Protein AF-A0A269PJ84-F1 (afdb_monomer_lite)

Sequence (108 aa):
MNNDDVKMVEAKMELERISELQKYKEEFDKLGSNDWGLKDFLSIIAPFGLLLLANSFFTIESELFQIMWVIIVASSFVQGMVTAESKKTNRRIDLLLKIIKQDQSKNT

Radius of gyration: 25.21 Å; chains: 1; bounding box: 58×29×80 Å

Structure (mmCIF, N/CA/C/O backbone):
data_AF-A0A269PJ84-F1
#
_entry.id   AF-A0A269PJ84-F1
#
loop_
_atom_site.group_PDB
_atom_site.id
_atom_site.type_symbol
_atom_site.label_atom_id
_atom_site.label_alt_id
_atom_site.label_comp_id
_atom_site.label_asym_id
_atom_site.label_entity_id
_atom_site.label_seq_id
_atom_site.pdbx_PDB_ins_code
_atom_site.Cartn_x
_atom_site.Cartn_y
_atom_site.Cartn_z
_atom_site.occupancy
_atom_site.B_iso_or_equiv
_atom_site.auth_seq_id
_atom_site.auth_comp_id
_atom_site.auth_asym_id
_atom_site.auth_atom_id
_atom_site.pdbx_PDB_model_num
ATOM 1 N N . MET A 1 1 ? 12.098 -11.946 -53.860 1.00 56.72 1 MET A N 1
ATOM 2 C CA . MET A 1 1 ? 11.864 -11.949 -52.403 1.00 56.72 1 MET A CA 1
ATOM 3 C C . MET A 1 1 ? 10.365 -12.038 -52.214 1.00 56.72 1 MET A C 1
ATOM 5 O O . MET A 1 1 ? 9.669 -11.251 -52.849 1.00 56.72 1 MET A O 1
ATOM 9 N N . ASN A 1 2 ? 9.873 -13.068 -51.527 1.00 65.50 2 ASN A N 1
ATOM 10 C CA . ASN A 1 2 ? 8.443 -13.355 -51.482 1.00 65.50 2 ASN A CA 1
ATOM 11 C C . ASN A 1 2 ? 7.754 -12.364 -50.531 1.00 65.50 2 ASN A C 1
ATOM 13 O O . ASN A 1 2 ? 8.357 -11.921 -49.554 1.00 65.50 2 ASN A O 1
ATOM 17 N N . ASN A 1 3 ? 6.506 -11.989 -50.814 1.00 71.12 3 ASN A N 1
ATOM 18 C CA . ASN A 1 3 ? 5.781 -10.983 -50.021 1.00 71.12 3 ASN A CA 1
ATOM 19 C C . ASN A 1 3 ? 5.603 -11.423 -48.547 1.00 71.12 3 ASN A C 1
ATOM 21 O O . ASN A 1 3 ? 5.528 -10.599 -47.638 1.00 71.12 3 ASN A O 1
ATOM 25 N N . ASP A 1 4 ? 5.606 -12.736 -48.313 1.00 70.50 4 ASP A N 1
ATOM 26 C CA . ASP A 1 4 ? 5.522 -13.346 -46.985 1.00 70.50 4 ASP A CA 1
ATOM 27 C C . ASP A 1 4 ? 6.838 -13.249 -46.194 1.00 70.50 4 ASP A C 1
ATOM 29 O O . ASP A 1 4 ? 6.806 -13.077 -44.975 1.00 70.50 4 ASP A O 1
ATOM 33 N N . ASP A 1 5 ? 7.993 -13.255 -46.872 1.00 71.75 5 ASP A N 1
ATOM 34 C CA . ASP A 1 5 ? 9.304 -13.086 -46.228 1.00 71.75 5 ASP A CA 1
ATOM 35 C C . ASP A 1 5 ? 9.452 -11.665 -45.664 1.00 71.75 5 ASP A C 1
ATOM 37 O O . ASP A 1 5 ? 9.990 -11.469 -44.575 1.00 71.75 5 ASP A O 1
ATOM 41 N N . VAL A 1 6 ? 8.928 -10.665 -46.385 1.00 73.25 6 VAL A N 1
ATOM 42 C CA . VAL A 1 6 ? 8.948 -9.254 -45.968 1.00 73.25 6 VAL A CA 1
ATOM 43 C C . VAL A 1 6 ? 8.072 -9.042 -44.732 1.00 73.25 6 VAL A C 1
ATOM 45 O O . VAL A 1 6 ? 8.535 -8.462 -43.752 1.00 73.25 6 VAL A O 1
ATOM 48 N N . LYS A 1 7 ? 6.852 -9.596 -44.724 1.00 75.00 7 LYS A N 1
ATOM 49 C CA . LYS A 1 7 ? 5.944 -9.534 -43.564 1.00 75.00 7 LYS A CA 1
ATOM 50 C C . LYS A 1 7 ? 6.513 -10.235 -42.333 1.00 75.00 7 LYS A C 1
ATOM 52 O O . LYS A 1 7 ? 6.327 -9.767 -41.214 1.00 75.00 7 LYS A O 1
ATOM 57 N N . MET A 1 8 ? 7.220 -11.349 -42.522 1.00 79.25 8 MET A N 1
ATOM 58 C CA . MET A 1 8 ? 7.849 -12.080 -41.422 1.00 79.25 8 MET A CA 1
ATOM 59 C C . MET A 1 8 ? 9.035 -11.313 -40.818 1.00 79.25 8 MET A C 1
ATOM 61 O O . MET A 1 8 ? 9.241 -11.361 -39.606 1.00 79.25 8 MET A O 1
ATOM 65 N N . VAL A 1 9 ? 9.808 -10.593 -41.636 1.00 78.56 9 VAL A N 1
ATOM 66 C CA . VAL A 1 9 ? 10.892 -9.717 -41.162 1.00 78.56 9 VAL A CA 1
ATOM 67 C C . VAL A 1 9 ? 10.335 -8.495 -40.426 1.00 78.56 9 VAL A C 1
ATOM 69 O O . VAL A 1 9 ? 10.835 -8.151 -39.357 1.00 78.56 9 VAL A O 1
ATOM 72 N N . GLU A 1 10 ? 9.269 -7.885 -40.941 1.00 77.75 10 GLU A N 1
ATOM 73 C CA . GLU A 1 10 ? 8.597 -6.746 -40.305 1.00 77.75 10 GLU A CA 1
ATOM 74 C C . GLU A 1 10 ? 7.992 -7.133 -38.947 1.00 77.75 10 GLU A C 1
ATOM 76 O O . GLU A 1 10 ? 8.270 -6.485 -37.939 1.00 77.75 10 GLU A O 1
ATOM 81 N N . ALA A 1 11 ? 7.301 -8.275 -38.874 1.00 78.50 11 ALA A N 1
ATOM 82 C CA . ALA A 1 11 ? 6.768 -8.807 -37.620 1.00 78.50 11 ALA A CA 1
ATOM 83 C C . ALA A 1 11 ? 7.866 -9.128 -36.587 1.00 78.50 11 ALA A C 1
ATOM 85 O O . ALA A 1 11 ? 7.663 -8.937 -35.387 1.00 78.50 11 ALA A O 1
ATOM 86 N N . LYS A 1 12 ? 9.043 -9.598 -37.027 1.00 80.19 12 LYS A N 1
ATOM 87 C CA . LYS A 1 12 ? 10.194 -9.821 -36.136 1.00 80.19 12 LYS A CA 1
ATOM 88 C C . LYS A 1 12 ? 10.752 -8.512 -35.579 1.00 80.19 12 LYS A C 1
ATOM 90 O O . LYS A 1 12 ? 11.015 -8.452 -34.382 1.00 80.19 12 LYS A O 1
ATOM 95 N N . MET A 1 13 ? 10.881 -7.475 -36.409 1.00 81.56 13 MET A N 1
ATOM 96 C CA . MET A 1 13 ? 11.314 -6.149 -35.949 1.00 81.56 13 MET A CA 1
ATOM 97 C C . MET A 1 13 ? 10.307 -5.519 -34.981 1.00 81.56 13 MET A C 1
ATOM 99 O O . MET A 1 13 ? 10.704 -4.909 -33.989 1.00 81.56 13 MET A O 1
ATOM 103 N N . GLU A 1 14 ? 9.004 -5.677 -35.224 1.00 80.38 14 GLU A N 1
ATOM 104 C CA . GLU A 1 14 ? 7.974 -5.195 -34.298 1.00 80.38 14 GLU A CA 1
ATOM 105 C C . GLU A 1 14 ? 8.007 -5.939 -32.959 1.00 80.38 14 GLU A C 1
ATOM 107 O O . GLU A 1 14 ? 7.934 -5.304 -31.907 1.00 80.38 14 GLU A O 1
ATOM 112 N N . LEU A 1 15 ? 8.183 -7.264 -32.976 1.00 81.38 15 LEU A N 1
ATOM 113 C CA . LEU A 1 15 ? 8.353 -8.066 -31.762 1.00 81.38 15 LEU A CA 1
ATOM 114 C C . LEU A 1 15 ? 9.587 -7.648 -30.962 1.00 81.38 15 LEU A C 1
ATOM 116 O O . LEU A 1 15 ? 9.510 -7.516 -29.740 1.00 81.38 15 LEU A O 1
ATOM 120 N N . GLU A 1 16 ? 10.706 -7.406 -31.638 1.00 83.25 16 GLU A N 1
ATOM 121 C CA . GLU A 1 16 ? 11.939 -6.946 -31.004 1.00 83.25 16 GLU A CA 1
ATOM 122 C C . GLU A 1 16 ? 11.736 -5.570 -30.355 1.00 83.25 16 GLU A C 1
ATOM 124 O O . GLU A 1 16 ? 12.021 -5.397 -29.167 1.00 83.25 16 GLU A O 1
ATOM 129 N N . ARG A 1 17 ? 11.088 -4.636 -31.060 1.00 80.19 17 ARG A N 1
ATOM 130 C CA . ARG A 1 17 ? 10.729 -3.314 -30.526 1.00 80.19 17 ARG A CA 1
ATOM 131 C C . ARG A 1 17 ? 9.793 -3.397 -29.317 1.00 80.19 17 ARG A C 1
ATOM 133 O O . ARG A 1 17 ? 9.962 -2.654 -28.350 1.00 80.19 17 ARG A O 1
ATOM 140 N N . ILE A 1 18 ? 8.808 -4.295 -29.349 1.00 83.00 18 ILE A N 1
ATOM 141 C CA . ILE A 1 18 ? 7.910 -4.543 -28.212 1.00 83.00 18 ILE A CA 1
ATOM 142 C C . ILE A 1 18 ? 8.699 -5.110 -27.027 1.00 83.00 18 ILE A C 1
ATOM 144 O O . ILE A 1 18 ? 8.471 -4.684 -25.895 1.00 83.00 18 ILE A O 1
ATOM 148 N N . SER A 1 19 ? 9.645 -6.019 -27.270 1.00 81.38 19 SER A N 1
ATOM 149 C CA . SER A 1 19 ? 10.470 -6.616 -26.214 1.00 81.38 19 SER A CA 1
ATOM 150 C C . SER A 1 19 ? 11.376 -5.587 -25.526 1.00 81.38 19 SER A C 1
ATOM 152 O O . SER A 1 19 ? 11.482 -5.572 -24.298 1.00 81.38 19 SER A O 1
ATOM 154 N N . GLU A 1 20 ? 11.956 -4.651 -26.282 1.00 81.12 20 GLU A N 1
ATOM 155 C CA . GLU A 1 20 ? 12.739 -3.551 -25.717 1.00 81.12 20 GLU A CA 1
ATOM 156 C C . GLU A 1 20 ? 11.864 -2.613 -24.883 1.00 81.12 20 GLU A C 1
ATOM 158 O O . GLU A 1 20 ? 12.216 -2.268 -23.753 1.00 81.12 20 GLU A O 1
ATOM 163 N N . LEU A 1 21 ? 10.683 -2.246 -25.390 1.00 79.25 21 LEU A N 1
ATOM 164 C CA . LEU A 1 21 ? 9.716 -1.431 -24.651 1.00 79.25 21 LEU A CA 1
ATOM 165 C C . LEU A 1 21 ? 9.256 -2.116 -23.357 1.00 79.25 21 LEU A C 1
ATOM 167 O O . LEU A 1 21 ? 9.112 -1.449 -22.329 1.00 79.25 21 LEU A O 1
ATOM 171 N N . GLN A 1 22 ? 9.071 -3.438 -23.373 1.00 76.56 22 GLN A N 1
ATOM 172 C CA . GLN A 1 22 ? 8.777 -4.220 -22.171 1.00 76.56 22 GLN A CA 1
ATOM 173 C C . GLN A 1 22 ? 9.934 -4.174 -21.173 1.00 76.56 22 GLN A C 1
ATOM 175 O O . GLN A 1 22 ? 9.696 -3.914 -19.996 1.00 76.56 22 GLN A O 1
ATOM 180 N N . LYS A 1 23 ? 11.180 -4.324 -21.631 1.00 84.19 23 LYS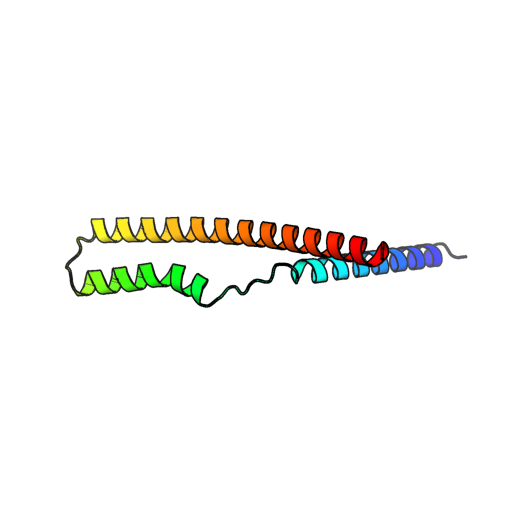 A N 1
ATOM 181 C CA . LYS A 1 23 ? 12.367 -4.216 -20.775 1.00 84.19 23 LYS A CA 1
ATOM 182 C C . LYS A 1 23 ? 12.481 -2.835 -20.123 1.00 84.19 23 LYS A C 1
ATOM 184 O O . LYS A 1 23 ? 12.730 -2.745 -18.922 1.00 84.19 23 LYS A O 1
ATOM 189 N N . TYR A 1 24 ? 12.241 -1.757 -20.872 1.00 76.62 24 TYR A N 1
ATOM 190 C CA . TYR A 1 24 ? 12.209 -0.403 -20.309 1.00 76.62 24 TYR A CA 1
ATOM 191 C C . TYR A 1 24 ? 11.074 -0.222 -19.302 1.00 76.62 24 TYR A C 1
ATOM 193 O O . TYR A 1 24 ? 11.265 0.414 -18.265 1.00 76.62 24 TYR A O 1
ATOM 201 N N . LYS A 1 25 ? 9.899 -0.801 -19.571 1.00 77.81 25 LYS A N 1
ATOM 202 C CA . LYS A 1 25 ? 8.777 -0.795 -18.631 1.00 77.81 25 LYS A CA 1
ATOM 203 C C . LYS A 1 25 ? 9.114 -1.555 -17.349 1.00 77.81 25 LYS A C 1
ATOM 205 O O . LYS A 1 25 ? 8.798 -1.047 -16.280 1.00 77.81 25 LYS A O 1
ATOM 210 N N . GLU A 1 26 ? 9.768 -2.710 -17.438 1.00 79.00 26 GLU A N 1
ATOM 211 C CA . GLU A 1 26 ? 10.213 -3.491 -16.279 1.00 79.00 26 GLU A CA 1
ATOM 212 C C . GLU A 1 26 ? 11.280 -2.764 -15.460 1.00 79.00 26 GLU A C 1
ATOM 214 O O . GLU A 1 26 ? 11.190 -2.721 -14.233 1.00 79.00 26 GLU A O 1
ATOM 219 N N . GLU A 1 27 ? 12.273 -2.151 -16.111 1.00 75.56 27 GLU A N 1
ATOM 220 C CA . GLU A 1 27 ? 13.243 -1.295 -15.423 1.00 75.56 27 GLU A CA 1
ATOM 221 C C . GLU A 1 27 ? 12.549 -0.126 -14.736 1.00 75.56 27 GLU A C 1
ATOM 223 O O . GLU A 1 27 ? 12.826 0.159 -13.574 1.00 75.56 27 GLU A O 1
ATOM 228 N N . PHE A 1 28 ? 11.602 0.515 -15.423 1.00 72.00 28 PHE A N 1
ATOM 229 C CA . PHE A 1 28 ? 10.795 1.562 -14.829 1.00 72.00 28 PHE A CA 1
ATOM 230 C C . PHE A 1 28 ? 9.992 0.997 -13.646 1.00 72.00 28 PHE A C 1
ATOM 232 O O . PHE A 1 28 ? 9.928 1.659 -12.622 1.00 72.00 28 PHE A O 1
ATOM 239 N N . ASP A 1 29 ? 9.395 -0.199 -13.751 1.00 67.56 29 ASP A N 1
ATOM 240 C CA . ASP A 1 29 ? 8.544 -0.819 -12.714 1.00 67.56 29 ASP A CA 1
ATOM 241 C C . ASP A 1 29 ? 9.343 -1.149 -11.447 1.00 67.56 29 ASP A C 1
ATOM 243 O O . ASP A 1 29 ? 8.794 -1.097 -10.344 1.00 67.56 29 ASP A O 1
ATOM 247 N N . LYS A 1 30 ? 10.648 -1.403 -11.591 1.00 71.81 30 LYS A N 1
ATOM 248 C CA . LYS A 1 30 ? 11.588 -1.552 -10.474 1.00 71.81 30 LYS A CA 1
ATOM 249 C C . LYS A 1 30 ? 11.935 -0.220 -9.800 1.00 71.81 30 LYS A C 1
ATOM 251 O O . LYS A 1 30 ? 12.185 -0.211 -8.594 1.00 71.81 30 LYS A O 1
ATOM 256 N N . LEU A 1 31 ? 11.923 0.898 -10.529 1.00 65.25 31 LEU A N 1
ATOM 257 C CA . LEU A 1 31 ? 12.153 2.230 -9.956 1.00 65.25 31 LEU A CA 1
ATOM 258 C C . LEU A 1 31 ? 10.964 2.641 -9.078 1.00 65.25 31 LEU A C 1
ATOM 260 O O . LEU A 1 31 ? 9.799 2.474 -9.441 1.00 65.25 31 LEU A O 1
ATOM 264 N N . GLY A 1 32 ? 11.245 3.165 -7.888 1.00 57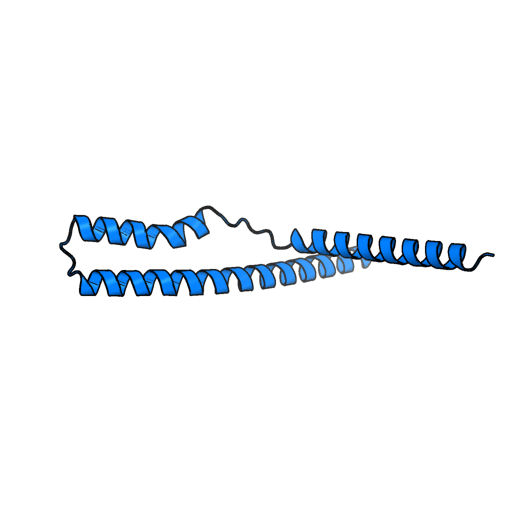.12 32 GLY A N 1
ATOM 265 C CA . GLY A 1 32 ? 10.202 3.454 -6.899 1.00 57.12 32 GLY A CA 1
ATOM 266 C C . GLY A 1 32 ? 9.481 2.215 -6.347 1.00 57.12 32 GLY A C 1
ATOM 267 O O . GLY A 1 32 ? 8.386 2.351 -5.792 1.00 57.12 32 GLY A O 1
ATOM 268 N N . SER A 1 33 ? 10.071 1.016 -6.458 1.00 57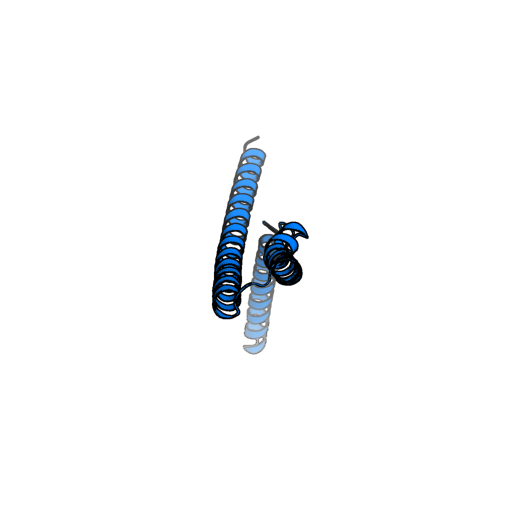.44 33 SER A N 1
ATOM 269 C CA . SER A 1 33 ? 9.687 -0.145 -5.642 1.00 57.44 33 SER A CA 1
ATOM 270 C C . SER A 1 33 ? 10.115 0.077 -4.187 1.00 57.44 33 SER A C 1
ATOM 272 O O . SER A 1 33 ? 10.991 -0.583 -3.648 1.00 57.44 33 SER A O 1
ATOM 274 N N . ASN A 1 34 ? 9.502 1.068 -3.543 1.00 57.75 34 ASN A N 1
ATOM 275 C CA . ASN A 1 34 ? 9.520 1.133 -2.096 1.00 57.75 34 ASN A CA 1
ATOM 276 C C . ASN A 1 34 ? 8.517 0.089 -1.605 1.00 57.75 34 ASN A C 1
ATOM 278 O O . ASN A 1 34 ? 7.367 0.081 -2.066 1.00 57.75 34 ASN A O 1
ATOM 282 N N . ASP A 1 35 ? 9.007 -0.814 -0.760 1.00 59.84 35 ASP A N 1
ATOM 283 C CA . ASP A 1 35 ? 8.262 -1.881 -0.108 1.00 59.84 35 ASP A CA 1
ATOM 284 C C . ASP A 1 35 ? 6.868 -1.402 0.279 1.00 59.84 35 ASP A C 1
ATOM 286 O O . ASP A 1 35 ? 6.719 -0.423 1.015 1.00 59.84 35 ASP A O 1
ATOM 290 N N . TRP A 1 36 ? 5.844 -2.117 -0.185 1.00 60.97 36 TRP A N 1
ATOM 291 C CA . TRP A 1 36 ? 4.555 -2.092 0.489 1.00 60.97 36 TRP A CA 1
ATOM 292 C C . TRP A 1 36 ? 4.788 -2.767 1.840 1.00 60.97 36 TRP A C 1
ATOM 294 O O . TRP A 1 36 ? 4.735 -3.988 1.978 1.00 60.97 36 TRP A O 1
ATOM 304 N N . GLY A 1 37 ? 5.272 -1.963 2.781 1.00 68.69 37 GLY A N 1
ATOM 305 C CA . GLY A 1 37 ? 5.930 -2.451 3.974 1.00 68.69 37 GLY A CA 1
ATOM 306 C C . GLY A 1 37 ? 4.928 -2.814 5.054 1.00 68.69 37 GLY A C 1
ATOM 307 O O . GLY A 1 37 ? 3.776 -2.377 5.052 1.00 68.69 37 GLY A O 1
ATOM 308 N N . LEU A 1 38 ? 5.420 -3.527 6.066 1.00 76.50 38 LEU A N 1
ATOM 309 C CA . LEU A 1 38 ? 4.692 -3.803 7.306 1.00 76.50 38 LEU A CA 1
ATOM 310 C C . LEU A 1 38 ? 4.031 -2.536 7.885 1.00 76.50 38 LEU A C 1
ATOM 312 O O . LEU A 1 38 ? 2.944 -2.605 8.444 1.00 76.50 38 LEU A O 1
ATOM 316 N N . LYS A 1 39 ? 4.666 -1.369 7.716 1.00 79.44 39 LYS A N 1
ATOM 317 C CA . LYS A 1 39 ? 4.155 -0.073 8.174 1.00 79.44 39 LYS A CA 1
ATOM 318 C C . LYS A 1 39 ? 2.845 0.338 7.489 1.00 79.44 39 LYS A C 1
ATOM 320 O O . LYS A 1 39 ? 1.964 0.839 8.180 1.00 79.44 39 LYS A O 1
ATOM 325 N N . ASP A 1 40 ? 2.710 0.127 6.181 1.00 76.00 40 ASP A N 1
ATOM 326 C CA . ASP A 1 40 ? 1.489 0.475 5.437 1.00 76.00 40 ASP A CA 1
ATOM 327 C C . ASP A 1 40 ? 0.353 -0.499 5.760 1.00 76.00 40 ASP A C 1
ATOM 329 O O . ASP A 1 40 ? -0.807 -0.115 5.869 1.00 76.00 40 ASP A O 1
ATOM 333 N N . PHE A 1 41 ? 0.689 -1.767 5.990 1.00 80.75 41 PHE A N 1
ATOM 334 C CA . PHE A 1 41 ? -0.274 -2.760 6.456 1.00 80.75 41 PHE A CA 1
ATOM 335 C C . PHE A 1 41 ? -0.763 -2.454 7.882 1.00 80.75 41 PHE A C 1
ATOM 337 O O . PHE A 1 41 ? -1.964 -2.454 8.156 1.00 80.75 41 PHE A O 1
ATOM 344 N N . LEU A 1 42 ? 0.164 -2.132 8.791 1.00 84.44 42 LEU A N 1
ATOM 345 C CA . LEU A 1 42 ? -0.150 -1.762 10.170 1.00 84.44 42 LEU A CA 1
ATOM 346 C C . LEU A 1 42 ? -0.940 -0.454 10.253 1.00 84.44 42 LEU A C 1
ATOM 348 O O . LEU A 1 42 ? -1.829 -0.360 11.091 1.00 84.44 42 LEU A O 1
ATOM 352 N N . SER A 1 43 ? -0.661 0.539 9.405 1.00 81.94 43 SER A N 1
ATOM 353 C CA . SER A 1 43 ? -1.394 1.811 9.425 1.00 81.94 43 SER A CA 1
ATOM 354 C C . SER A 1 43 ? -2.862 1.650 9.021 1.00 81.94 43 SER A C 1
ATOM 356 O O . SER A 1 43 ? -3.708 2.369 9.549 1.00 81.94 43 SER A O 1
ATOM 358 N N . ILE A 1 44 ? -3.172 0.673 8.163 1.00 82.38 44 ILE A N 1
ATOM 359 C CA . ILE A 1 44 ? -4.546 0.327 7.783 1.00 82.38 44 ILE A CA 1
ATOM 360 C C . ILE A 1 44 ? -5.229 -0.486 8.887 1.00 82.38 44 ILE A C 1
ATOM 362 O O . ILE A 1 44 ? -6.377 -0.213 9.216 1.00 82.38 44 ILE A O 1
ATOM 366 N N . ILE A 1 45 ? -4.545 -1.471 9.480 1.00 85.81 45 ILE A N 1
ATOM 367 C CA . ILE A 1 45 ? -5.174 -2.447 10.392 1.00 85.81 45 ILE A CA 1
ATOM 368 C C . ILE A 1 45 ? -5.226 -1.984 11.851 1.00 85.81 45 ILE A C 1
ATOM 370 O O . ILE A 1 45 ? -6.188 -2.294 12.556 1.00 85.81 45 ILE A O 1
ATOM 374 N N . ALA A 1 46 ? -4.227 -1.236 12.322 1.00 90.19 46 ALA A N 1
ATOM 375 C CA . ALA A 1 46 ? -4.158 -0.793 13.713 1.00 90.19 46 ALA A CA 1
ATOM 376 C C . ALA A 1 46 ? -5.398 0.005 14.167 1.00 90.19 46 ALA A C 1
ATOM 378 O O . ALA A 1 46 ? -5.891 -0.284 15.258 1.00 90.19 46 ALA A O 1
ATOM 379 N N . PRO A 1 47 ? -5.970 0.930 13.367 1.00 90.56 47 PRO A N 1
ATOM 380 C CA . PRO A 1 47 ? -7.205 1.625 13.732 1.00 90.56 47 PRO A CA 1
ATOM 381 C C . PRO A 1 47 ? -8.383 0.677 13.998 1.00 90.56 47 PRO A C 1
ATOM 383 O O . PRO A 1 47 ? -9.121 0.877 14.960 1.00 90.56 47 PRO A O 1
ATOM 386 N N . PHE A 1 48 ? -8.530 -0.390 13.204 1.00 89.62 48 PHE A N 1
ATOM 387 C CA . PHE A 1 48 ? -9.586 -1.387 13.409 1.00 89.62 48 PHE A CA 1
ATOM 388 C C . PHE A 1 48 ? -9.358 -2.203 14.682 1.00 89.62 48 PHE A C 1
ATOM 390 O O . PHE A 1 48 ? -10.283 -2.389 15.471 1.00 89.62 48 PHE A O 1
ATOM 397 N N . GLY A 1 49 ? -8.122 -2.658 14.910 1.00 90.38 49 GLY A N 1
ATOM 398 C CA . GLY A 1 49 ? -7.768 -3.395 16.124 1.00 90.38 49 GLY A CA 1
ATOM 399 C C . GLY A 1 49 ? -8.000 -2.568 17.391 1.00 90.38 49 GLY A C 1
ATOM 400 O O . GLY A 1 49 ? -8.575 -3.066 18.358 1.00 90.38 49 GLY A O 1
ATOM 401 N N . LEU A 1 50 ? -7.625 -1.287 17.364 1.00 92.06 50 LEU A N 1
ATOM 402 C CA . LEU A 1 50 ? -7.855 -0.358 18.470 1.00 92.06 50 LEU A CA 1
ATOM 403 C C . LEU A 1 50 ? -9.344 -0.099 18.711 1.00 92.06 50 LEU A C 1
ATOM 405 O O . LEU A 1 50 ? -9.758 -0.065 19.866 1.00 92.06 50 LEU A O 1
ATOM 409 N N . LEU A 1 51 ? -10.155 0.032 17.657 1.00 91.25 51 LEU A N 1
ATOM 410 C CA . LEU A 1 51 ? -11.600 0.225 17.794 1.00 91.25 51 LEU A CA 1
ATOM 411 C C . LEU A 1 51 ? -12.285 -1.000 18.421 1.00 91.25 51 LEU A C 1
ATOM 413 O O . LEU A 1 51 ? -13.141 -0.849 19.291 1.00 91.25 51 LEU A O 1
ATOM 417 N N . LEU A 1 52 ? -11.889 -2.212 18.022 1.00 90.25 52 LEU A N 1
ATOM 418 C CA . LEU A 1 52 ? -12.411 -3.452 18.607 1.00 90.25 52 LEU A CA 1
ATOM 419 C C . LEU A 1 52 ? -12.003 -3.610 20.075 1.00 90.25 52 LEU A C 1
ATOM 421 O O . LEU A 1 52 ? -12.838 -3.970 20.904 1.00 90.25 52 LEU A O 1
ATOM 425 N N . LEU A 1 53 ? -10.746 -3.300 20.404 1.00 92.25 53 LEU A N 1
ATOM 426 C CA . LEU A 1 53 ? -10.281 -3.276 21.790 1.00 92.25 53 LEU A CA 1
ATOM 427 C C . LEU A 1 53 ? -11.064 -2.248 22.608 1.00 92.25 53 LEU A C 1
ATOM 429 O O . LEU A 1 53 ? -11.579 -2.586 23.669 1.00 92.25 53 LEU A O 1
ATOM 433 N N . ALA A 1 54 ? -11.220 -1.023 22.102 1.00 90.06 54 ALA A N 1
ATOM 434 C CA . ALA A 1 54 ? -11.980 0.025 22.775 1.00 90.06 54 ALA A CA 1
ATOM 435 C C . ALA A 1 54 ? -13.424 -0.411 23.048 1.00 90.06 54 ALA A C 1
ATOM 437 O O . ALA A 1 54 ? -13.897 -0.235 24.164 1.00 90.06 54 ALA A O 1
ATOM 438 N N . ASN A 1 55 ? -14.082 -1.060 22.086 1.00 89.38 55 ASN A N 1
ATOM 439 C CA . ASN A 1 55 ? -15.435 -1.592 22.257 1.00 89.38 55 ASN A CA 1
ATOM 440 C C . ASN A 1 55 ? -15.529 -2.739 23.282 1.00 89.38 55 ASN A C 1
ATOM 442 O O . ASN A 1 55 ? -16.597 -3.005 23.821 1.00 89.38 55 ASN A O 1
ATOM 446 N N . SER A 1 56 ? -14.423 -3.439 23.557 1.00 87.12 56 SER A N 1
ATOM 447 C CA . SER A 1 56 ? -14.376 -4.474 24.596 1.00 87.12 56 SER A CA 1
ATOM 448 C C . SER A 1 56 ? -14.232 -3.901 26.009 1.00 87.12 56 SER A C 1
ATOM 450 O O . SER A 1 56 ? -14.617 -4.574 26.963 1.00 87.12 56 SER A O 1
ATOM 452 N N . PHE A 1 57 ? -13.640 -2.712 26.160 1.00 89.12 57 PHE A N 1
ATOM 453 C CA . PHE A 1 57 ? -13.433 -2.061 27.463 1.00 89.12 57 PHE A CA 1
ATOM 454 C C . PHE A 1 57 ? -14.496 -1.007 27.773 1.00 89.12 57 PHE A C 1
ATOM 456 O O . PHE A 1 57 ? -14.859 -0.811 28.931 1.00 89.12 57 PHE A O 1
ATOM 463 N N . PHE A 1 58 ? -14.993 -0.336 26.741 1.00 85.38 58 PHE A N 1
ATOM 464 C CA . PHE A 1 58 ? -16.026 0.679 26.817 1.00 85.38 58 PHE A CA 1
ATOM 465 C C . PHE A 1 58 ? -17.230 0.179 26.032 1.00 85.38 58 PHE A C 1
ATOM 467 O O . PHE A 1 58 ? -17.097 -0.206 24.874 1.00 85.38 58 PHE A O 1
ATOM 474 N N . THR A 1 59 ? -18.411 0.195 26.644 1.00 84.81 59 THR A N 1
ATOM 475 C CA . THR A 1 59 ? -19.659 -0.119 25.945 1.00 84.81 59 THR A CA 1
ATOM 476 C C . THR A 1 59 ? -19.986 1.033 24.996 1.00 84.81 59 THR A C 1
ATOM 478 O O . THR A 1 59 ? -20.682 1.976 25.363 1.00 84.81 59 THR A O 1
ATOM 481 N N . ILE A 1 60 ? -19.409 1.001 23.796 1.00 87.38 60 ILE A N 1
ATOM 482 C CA . ILE A 1 60 ? -19.643 2.006 22.762 1.00 87.38 60 ILE A CA 1
ATOM 483 C C . ILE A 1 60 ? -21.033 1.753 22.178 1.00 87.38 60 ILE A C 1
ATOM 485 O O . ILE A 1 60 ? -21.374 0.629 21.807 1.00 87.38 60 ILE A O 1
ATOM 489 N N . GLU A 1 61 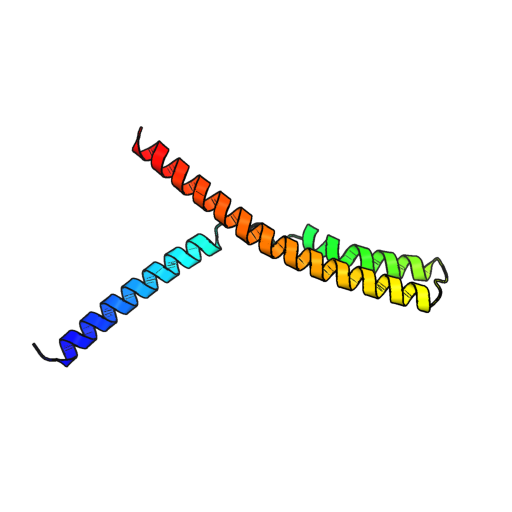? -21.847 2.802 22.093 1.00 91.81 61 GLU A N 1
ATOM 490 C CA . GLU A 1 61 ? -23.160 2.713 21.459 1.00 91.81 61 GLU A CA 1
ATOM 491 C C . GLU A 1 61 ? -23.032 2.252 20.003 1.00 91.81 61 GLU A C 1
ATOM 493 O O . GLU A 1 61 ? -22.133 2.676 19.271 1.00 91.81 61 GLU A O 1
ATOM 498 N N . SER A 1 62 ? -23.958 1.398 19.559 1.00 89.44 62 SER A N 1
ATOM 499 C CA . SER A 1 62 ? -23.869 0.780 18.231 1.00 89.44 62 SER A CA 1
ATOM 500 C C . SER A 1 62 ? -23.839 1.808 17.098 1.00 89.44 62 SER A C 1
ATOM 502 O O . SER A 1 62 ? -23.181 1.569 16.087 1.00 89.44 62 SER A O 1
ATOM 504 N N . GLU A 1 63 ? -24.535 2.936 17.244 1.00 92.19 63 GLU A N 1
ATOM 505 C CA . GLU A 1 63 ? -24.558 4.001 16.235 1.00 92.19 63 GLU A CA 1
ATOM 506 C C . GLU A 1 63 ? -23.187 4.678 16.119 1.00 92.19 63 GLU A C 1
ATOM 508 O O . GLU A 1 63 ? -22.634 4.800 15.024 1.00 92.19 63 GLU A O 1
ATOM 513 N N . LEU A 1 64 ? -22.579 5.029 17.258 1.00 90.50 64 LEU A N 1
ATOM 514 C CA . LEU A 1 64 ? -21.236 5.607 17.309 1.00 90.50 64 LEU A CA 1
ATOM 515 C C . LEU A 1 64 ? -20.187 4.637 16.758 1.00 90.50 64 LEU A C 1
ATOM 517 O O . LEU A 1 64 ? -19.298 5.043 16.007 1.00 90.50 64 LEU A O 1
ATOM 521 N N . PHE A 1 65 ? -20.307 3.349 17.082 1.00 90.88 65 PHE A N 1
ATOM 522 C CA . PHE A 1 65 ? -19.415 2.313 16.571 1.00 90.88 65 PHE A CA 1
ATOM 523 C C . PHE A 1 65 ? -19.483 2.193 15.042 1.00 90.88 65 PHE A C 1
ATOM 525 O O . PHE A 1 65 ? -18.443 2.133 14.384 1.00 90.88 65 PHE A O 1
ATOM 532 N N . GLN A 1 66 ? -20.687 2.213 14.462 1.00 91.12 66 GLN A N 1
ATOM 533 C CA . GLN A 1 66 ? -20.875 2.173 13.009 1.00 91.12 66 GLN A CA 1
ATOM 534 C C . GLN A 1 66 ? -20.296 3.412 12.318 1.00 91.12 66 GLN A C 1
ATOM 536 O O . GLN A 1 66 ? -19.603 3.276 11.309 1.00 91.12 66 GLN A O 1
ATOM 541 N N . ILE A 1 67 ? -20.519 4.608 12.873 1.00 93.44 67 ILE A N 1
ATOM 542 C CA . ILE A 1 67 ? -19.960 5.857 12.333 1.00 93.44 67 ILE A CA 1
ATOM 543 C C . ILE A 1 67 ? -18.428 5.800 12.333 1.00 93.44 67 ILE A C 1
ATOM 545 O O . ILE A 1 67 ? -17.799 6.091 11.314 1.00 93.44 67 ILE A O 1
ATOM 549 N N . MET A 1 68 ? -17.817 5.372 13.442 1.00 91.88 68 MET A N 1
ATOM 550 C CA . MET A 1 68 ? -16.363 5.220 13.530 1.00 91.88 68 MET A CA 1
ATOM 551 C C . MET A 1 68 ? -15.831 4.206 12.514 1.00 91.88 68 MET A C 1
ATOM 553 O O . MET A 1 68 ? -14.831 4.477 11.851 1.00 91.88 68 MET A O 1
ATOM 557 N N . TRP A 1 69 ? -16.523 3.083 12.321 1.00 91.00 69 TRP A N 1
ATOM 558 C CA . TRP A 1 69 ? -16.170 2.103 11.292 1.00 91.00 69 TRP A CA 1
ATOM 559 C C . TRP A 1 69 ? -16.165 2.697 9.885 1.00 91.00 69 TRP A C 1
ATOM 561 O O . TRP A 1 69 ? -15.195 2.521 9.146 1.00 91.00 69 TRP A O 1
ATOM 571 N N . VAL A 1 70 ? -17.218 3.431 9.520 1.00 93.12 70 VAL A N 1
ATOM 572 C CA . VAL A 1 70 ? -17.326 4.078 8.205 1.00 93.12 70 VAL A CA 1
ATOM 573 C C . VAL A 1 70 ? -16.191 5.082 7.993 1.00 93.12 70 VAL A C 1
ATOM 575 O O . VAL A 1 70 ? -15.583 5.098 6.922 1.00 93.12 70 VAL A O 1
ATOM 578 N N . ILE A 1 71 ? -15.856 5.876 9.015 1.00 92.75 71 ILE A N 1
ATOM 579 C CA . ILE A 1 71 ? -14.754 6.847 8.956 1.00 92.75 71 ILE A CA 1
ATOM 580 C C . ILE A 1 71 ? -13.412 6.148 8.723 1.00 92.75 71 ILE A C 1
ATOM 582 O O . ILE A 1 71 ? -12.625 6.604 7.887 1.00 92.75 71 ILE A O 1
ATOM 586 N N . ILE A 1 72 ? -13.143 5.045 9.428 1.00 91.38 72 ILE A N 1
ATOM 587 C CA . ILE A 1 72 ? -11.887 4.302 9.264 1.00 91.38 72 ILE A CA 1
ATOM 588 C C . ILE A 1 72 ? -11.797 3.741 7.844 1.00 91.38 72 ILE A C 1
ATOM 590 O O . ILE A 1 72 ? -10.785 3.951 7.177 1.00 91.38 72 ILE A O 1
ATOM 594 N N . VAL A 1 73 ? -12.862 3.104 7.346 1.00 89.69 73 VAL A N 1
ATOM 595 C CA . VAL A 1 73 ? -12.892 2.557 5.981 1.00 89.69 73 VAL A CA 1
ATOM 596 C C . VAL A 1 73 ? -12.647 3.656 4.947 1.00 89.69 73 VAL A C 1
ATOM 598 O O . VAL A 1 73 ? -11.763 3.512 4.101 1.00 89.69 73 VAL A O 1
ATOM 601 N N . ALA A 1 74 ? -13.365 4.780 5.033 1.00 91.25 74 ALA A N 1
ATOM 602 C CA . ALA A 1 74 ? -13.186 5.905 4.116 1.00 91.25 74 ALA A CA 1
ATOM 603 C C . ALA A 1 74 ? -11.747 6.452 4.151 1.00 91.25 74 ALA A C 1
ATOM 605 O O . ALA A 1 74 ? -11.146 6.704 3.106 1.00 91.25 74 ALA A O 1
ATOM 606 N N . SER A 1 75 ? -11.161 6.564 5.344 1.00 88.94 75 SER A N 1
ATOM 607 C CA . SER A 1 75 ? -9.781 7.024 5.525 1.00 88.94 75 SER A CA 1
ATOM 608 C C . SER A 1 75 ? -8.762 6.057 4.916 1.00 88.94 75 SER A C 1
ATOM 610 O O . SER A 1 75 ? -7.817 6.500 4.264 1.00 88.94 75 SER A O 1
ATOM 612 N N . SER A 1 76 ? -8.972 4.742 5.056 1.00 86.50 76 SER A N 1
ATOM 613 C CA . SER A 1 76 ? -8.115 3.722 4.437 1.00 86.50 76 SER A CA 1
ATOM 614 C C . SER A 1 76 ? -8.129 3.808 2.907 1.00 86.50 76 SER A C 1
ATOM 616 O O . SER A 1 76 ? -7.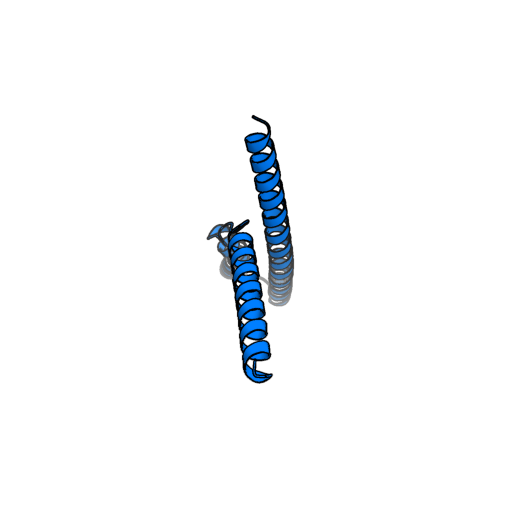076 3.686 2.280 1.00 86.50 76 SER A O 1
ATOM 618 N N . PHE A 1 77 ? -9.287 4.075 2.293 1.00 87.31 77 PHE A N 1
ATOM 619 C CA . PHE A 1 77 ? -9.375 4.298 0.844 1.00 87.31 77 PHE A CA 1
ATOM 620 C C . PHE A 1 77 ? -8.566 5.521 0.400 1.00 87.31 77 PHE A C 1
ATOM 622 O O . PHE A 1 77 ? -7.781 5.428 -0.546 1.00 87.31 77 PHE A O 1
ATOM 629 N N . VAL A 1 78 ? -8.709 6.647 1.106 1.00 88.25 78 VAL A N 1
ATOM 630 C CA . VAL A 1 78 ? -7.953 7.874 0.811 1.00 88.25 78 VAL A CA 1
ATOM 631 C C . VAL A 1 78 ? -6.449 7.636 0.959 1.00 88.25 78 VAL A C 1
ATOM 633 O O . VAL A 1 78 ? -5.681 8.011 0.073 1.00 88.25 78 VAL A O 1
ATOM 636 N N . GLN A 1 79 ? -6.015 6.953 2.021 1.00 83.81 79 GLN A N 1
ATOM 637 C CA . GLN A 1 79 ? -4.611 6.567 2.190 1.00 83.81 79 GLN A CA 1
ATOM 638 C C . GLN A 1 79 ? -4.109 5.693 1.038 1.00 83.81 79 GLN A C 1
ATOM 640 O O . GLN A 1 79 ? -3.028 5.951 0.515 1.00 83.81 79 GLN A O 1
ATOM 645 N N . GLY A 1 80 ? -4.893 4.707 0.594 1.00 82.62 80 GLY A N 1
ATOM 646 C CA . GLY A 1 80 ? -4.533 3.861 -0.546 1.00 82.62 80 GLY A CA 1
ATOM 647 C C . GLY A 1 80 ? -4.286 4.666 -1.825 1.00 82.62 80 GLY A C 1
ATOM 648 O O . GLY A 1 80 ? -3.290 4.443 -2.518 1.00 82.62 80 GLY A O 1
ATOM 649 N N . MET A 1 81 ? -5.143 5.652 -2.104 1.00 86.00 81 MET A N 1
ATOM 650 C CA . MET A 1 81 ? -4.978 6.555 -3.248 1.00 86.00 81 MET A CA 1
ATOM 651 C C . MET A 1 81 ? -3.707 7.405 -3.131 1.00 86.00 81 MET A C 1
ATOM 653 O O . MET A 1 81 ? -2.910 7.449 -4.069 1.00 86.00 81 MET A O 1
ATOM 657 N N . VAL A 1 82 ? -3.478 8.027 -1.970 1.00 84.38 82 VAL A N 1
ATOM 658 C CA . VAL A 1 82 ? -2.289 8.860 -1.720 1.00 84.38 82 VAL A CA 1
ATOM 659 C C . VAL A 1 82 ? -1.005 8.041 -1.854 1.00 84.38 82 VAL A C 1
ATOM 661 O O . VAL A 1 82 ? -0.037 8.509 -2.454 1.00 84.38 82 VAL A O 1
ATOM 664 N N . THR A 1 83 ? -0.986 6.805 -1.356 1.00 82.25 83 THR A N 1
ATOM 665 C CA . THR A 1 83 ? 0.170 5.909 -1.480 1.00 82.25 83 THR A CA 1
ATOM 666 C C . THR A 1 83 ? 0.437 5.538 -2.939 1.00 82.25 83 THR A C 1
ATOM 668 O O . THR A 1 83 ? 1.589 5.563 -3.380 1.00 82.25 83 THR A O 1
ATOM 671 N N . ALA A 1 84 ? -0.607 5.256 -3.725 1.00 81.81 84 ALA A N 1
ATOM 672 C CA . ALA A 1 84 ? -0.468 4.955 -5.149 1.00 81.81 84 ALA A CA 1
ATOM 673 C C . ALA A 1 84 ? 0.110 6.142 -5.942 1.00 81.81 84 ALA A C 1
ATOM 675 O O . ALA A 1 84 ? 1.037 5.969 -6.743 1.00 81.81 84 ALA A O 1
ATOM 676 N N . GLU A 1 85 ? -0.384 7.356 -5.691 1.00 83.06 85 GLU A N 1
ATOM 677 C CA . GLU A 1 85 ? 0.154 8.568 -6.315 1.00 83.06 85 GLU A CA 1
ATOM 678 C C . GLU A 1 85 ? 1.585 8.870 -5.862 1.00 83.06 85 GLU A C 1
ATOM 680 O O . GLU A 1 85 ? 2.446 9.204 -6.684 1.00 83.06 85 GLU A O 1
ATOM 685 N N . SER A 1 86 ? 1.868 8.688 -4.573 1.00 81.88 86 SER A N 1
ATOM 686 C CA . SER A 1 86 ? 3.203 8.885 -4.003 1.00 81.88 86 SER A CA 1
ATOM 687 C C . SER A 1 86 ? 4.219 7.927 -4.627 1.00 81.88 86 SER A C 1
ATOM 689 O O . SER A 1 86 ? 5.312 8.348 -5.005 1.00 81.88 86 SER A O 1
ATOM 691 N N . LYS A 1 87 ? 3.847 6.657 -4.847 1.00 81.12 87 LYS A N 1
ATOM 692 C CA . LYS A 1 87 ? 4.691 5.671 -5.541 1.00 81.12 87 LYS A CA 1
ATOM 693 C C . LYS A 1 87 ? 5.002 6.097 -6.976 1.00 81.12 87 LYS A C 1
ATOM 695 O O . LYS A 1 87 ? 6.156 6.044 -7.405 1.00 81.12 87 LYS A O 1
ATOM 700 N N . LYS A 1 88 ? 3.990 6.563 -7.714 1.00 82.19 88 LYS A N 1
ATOM 701 C CA . LYS A 1 88 ? 4.158 7.067 -9.086 1.00 82.19 88 LYS A CA 1
ATOM 702 C C . LYS A 1 88 ? 5.095 8.275 -9.130 1.00 82.19 88 LYS A C 1
ATOM 704 O O . LYS A 1 88 ? 5.934 8.366 -10.025 1.00 82.19 88 LYS A O 1
ATOM 709 N N . THR A 1 89 ? 4.967 9.182 -8.167 1.00 81.94 89 THR A N 1
ATOM 710 C CA . THR A 1 89 ? 5.812 10.375 -8.054 1.00 81.94 89 THR A CA 1
ATOM 711 C C . THR A 1 89 ? 7.252 10.014 -7.701 1.00 81.94 89 THR A C 1
ATOM 713 O O . THR A 1 89 ? 8.164 10.433 -8.411 1.00 81.94 89 THR A O 1
ATOM 716 N N . ASN A 1 90 ? 7.474 9.161 -6.698 1.00 80.50 90 ASN A N 1
ATOM 717 C CA . ASN A 1 90 ? 8.814 8.707 -6.313 1.00 80.50 90 ASN A CA 1
ATOM 718 C C . ASN A 1 90 ? 9.543 8.023 -7.469 1.00 80.50 90 ASN A C 1
ATOM 720 O O . ASN A 1 90 ? 10.706 8.308 -7.728 1.00 80.50 90 ASN A O 1
ATOM 724 N N . ARG A 1 91 ? 8.834 7.189 -8.230 1.00 80.69 91 ARG A N 1
ATOM 725 C CA . ARG A 1 91 ? 9.365 6.537 -9.430 1.00 80.69 91 ARG A CA 1
ATOM 726 C C . ARG A 1 91 ? 9.784 7.534 -10.522 1.00 80.69 91 ARG A C 1
ATOM 728 O O . ARG A 1 91 ? 10.776 7.312 -11.211 1.00 80.69 91 ARG A O 1
ATOM 735 N N . ARG A 1 92 ? 9.059 8.649 -10.682 1.00 82.31 92 ARG A N 1
ATOM 736 C CA . ARG A 1 92 ? 9.450 9.739 -11.600 1.00 82.31 92 ARG A CA 1
ATOM 737 C C . ARG A 1 92 ? 10.684 10.489 -11.101 1.00 82.31 92 ARG A C 1
ATOM 739 O O . ARG A 1 92 ? 11.558 10.794 -11.903 1.00 82.31 92 ARG A O 1
ATOM 746 N N . ILE A 1 93 ? 10.759 10.767 -9.801 1.00 83.75 93 ILE A N 1
ATOM 747 C CA . ILE A 1 93 ? 11.920 11.423 -9.182 1.00 83.75 93 ILE A CA 1
ATOM 748 C C . ILE A 1 93 ? 13.174 10.557 -9.346 1.00 83.75 93 ILE A C 1
ATOM 750 O O . ILE A 1 93 ? 14.220 11.065 -9.735 1.00 83.75 93 ILE A O 1
ATOM 754 N N . ASP A 1 94 ? 13.058 9.250 -9.116 1.00 81.31 94 ASP A N 1
ATOM 755 C CA . ASP A 1 94 ? 14.167 8.301 -9.246 1.00 81.31 94 ASP A CA 1
ATOM 756 C C . ASP A 1 94 ? 14.679 8.207 -10.696 1.00 81.31 94 ASP A C 1
ATOM 758 O O . ASP A 1 94 ? 15.885 8.235 -10.947 1.00 81.31 94 ASP A O 1
ATOM 762 N N . LEU A 1 95 ? 13.769 8.223 -11.680 1.00 83.00 95 LEU A N 1
ATOM 763 C CA . LEU A 1 95 ? 14.145 8.364 -13.090 1.00 83.00 95 LEU A CA 1
ATOM 764 C C . LEU A 1 95 ? 14.921 9.655 -13.369 1.00 83.00 95 LEU A C 1
ATOM 766 O O . LEU A 1 95 ? 15.964 9.605 -14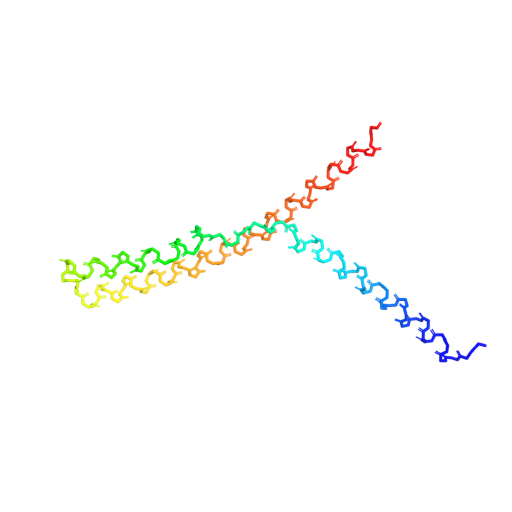.020 1.00 83.00 95 LEU A O 1
ATOM 770 N N . LEU A 1 96 ? 14.420 10.804 -12.902 1.00 83.44 96 LEU A N 1
ATOM 771 C CA . LEU A 1 96 ? 15.090 12.093 -13.101 1.00 83.44 96 LEU A CA 1
ATOM 772 C C . LEU A 1 96 ? 16.492 12.079 -12.483 1.00 83.44 96 LEU A C 1
ATOM 774 O O . LEU A 1 96 ? 17.448 12.523 -13.114 1.00 83.44 96 LEU A O 1
ATOM 778 N N . LEU A 1 97 ? 16.634 11.499 -11.289 1.00 82.69 97 LEU A N 1
ATOM 779 C CA . LEU A 1 97 ? 17.924 11.334 -10.625 1.00 82.69 97 LEU A CA 1
ATOM 780 C C . LEU A 1 97 ? 18.881 10.453 -11.443 1.00 82.69 97 LEU A C 1
ATOM 782 O O . LEU A 1 97 ? 20.061 10.786 -11.570 1.00 82.69 97 LEU A O 1
ATOM 786 N N . LYS A 1 98 ? 18.387 9.345 -12.012 1.00 81.88 98 LYS A N 1
ATOM 787 C CA . LYS A 1 98 ? 19.178 8.438 -12.861 1.00 81.88 98 LYS A CA 1
ATOM 788 C C . LYS A 1 98 ? 19.679 9.148 -14.124 1.00 81.88 98 LYS A C 1
ATOM 790 O O . LYS A 1 98 ? 20.855 9.013 -14.450 1.00 81.88 98 LYS A O 1
ATOM 795 N N . ILE A 1 99 ? 18.825 9.943 -14.776 1.00 84.88 99 ILE A N 1
ATOM 796 C CA . ILE A 1 99 ? 19.185 10.738 -15.965 1.00 84.88 99 ILE A CA 1
ATOM 797 C C . ILE A 1 99 ? 20.271 11.765 -15.619 1.00 84.88 99 ILE A C 1
ATOM 799 O O . ILE A 1 99 ? 21.312 11.791 -16.268 1.00 84.88 99 ILE A O 1
ATOM 803 N N . ILE A 1 100 ? 20.085 12.548 -14.550 1.00 83.06 100 ILE A N 1
ATOM 804 C CA . ILE A 1 100 ? 21.058 13.572 -14.128 1.00 83.06 100 ILE A CA 1
ATOM 805 C C . ILE A 1 100 ? 22.429 12.948 -13.829 1.00 83.06 100 ILE A C 1
ATOM 807 O O . ILE A 1 100 ? 23.456 13.474 -14.257 1.00 83.06 100 ILE A O 1
ATOM 811 N N . LYS A 1 101 ? 22.465 11.813 -13.118 1.00 82.25 101 LYS A N 1
ATOM 812 C CA . LYS A 1 101 ? 23.720 11.099 -12.830 1.00 82.25 101 LYS A CA 1
ATOM 813 C C . LYS A 1 101 ? 24.413 10.609 -14.100 1.00 82.25 101 LYS A C 1
ATOM 815 O O . LYS A 1 101 ? 25.638 10.670 -14.187 1.00 82.25 101 LYS A O 1
ATOM 820 N N . GLN A 1 102 ? 23.647 10.121 -15.073 1.00 82.44 102 GLN A N 1
ATOM 821 C CA . GLN A 1 102 ? 24.194 9.656 -16.345 1.00 82.44 102 GLN A CA 1
ATOM 822 C C . GLN A 1 102 ? 24.789 10.810 -17.163 1.00 82.44 102 GLN A C 1
ATOM 824 O O . GLN A 1 102 ? 25.873 10.649 -17.723 1.00 82.44 102 GLN A O 1
ATOM 829 N N . ASP A 1 103 ? 24.137 11.975 -17.179 1.00 79.81 103 ASP A N 1
ATOM 830 C CA . ASP A 1 103 ? 24.652 13.177 -17.846 1.00 79.81 103 ASP A CA 1
ATOM 831 C C . ASP A 1 103 ? 25.924 13.712 -17.171 1.00 79.81 103 ASP A C 1
ATOM 833 O O . ASP A 1 103 ? 26.888 14.057 -17.854 1.00 79.81 103 ASP A O 1
ATOM 837 N N . GLN A 1 104 ? 25.986 13.712 -15.834 1.00 72.00 104 GLN A N 1
ATOM 838 C CA . GLN A 1 104 ? 27.203 14.089 -15.101 1.00 72.00 104 GLN A CA 1
ATOM 839 C C . GLN A 1 104 ? 28.375 13.141 -15.385 1.00 72.00 104 GLN A C 1
ATOM 841 O O . GLN A 1 104 ? 29.496 13.597 -15.603 1.00 72.00 104 GLN A O 1
ATOM 846 N N . SER A 1 105 ? 28.117 11.832 -15.444 1.00 70.94 105 SER A N 1
ATOM 847 C CA . SER A 1 105 ? 29.133 10.825 -15.772 1.00 70.94 105 SER A CA 1
ATOM 848 C C . SER A 1 105 ? 29.627 10.898 -17.220 1.00 70.94 105 SER A C 1
ATOM 850 O O . SER A 1 105 ? 30.691 10.362 -17.503 1.00 70.94 105 SER A O 1
ATOM 852 N N . LYS A 1 106 ? 28.857 11.487 -18.143 1.00 66.06 106 LYS A N 1
ATOM 853 C CA . LYS A 1 106 ? 29.251 11.666 -19.551 1.00 66.06 106 LYS A CA 1
ATOM 854 C C . LYS A 1 106 ? 30.067 12.937 -19.797 1.00 66.06 106 LYS A C 1
ATOM 856 O O . LYS A 1 106 ? 30.764 13.009 -20.802 1.00 66.06 106 LYS A O 1
ATOM 861 N N . ASN A 1 107 ? 29.944 13.924 -18.910 1.00 55.19 107 ASN A N 1
ATOM 862 C CA . ASN A 1 107 ? 30.620 15.222 -18.991 1.00 55.19 107 ASN A CA 1
ATOM 863 C C . ASN A 1 107 ? 31.881 15.312 -18.108 1.00 55.19 107 ASN A C 1
ATOM 865 O O . ASN A 1 107 ? 32.433 16.403 -17.961 1.00 55.19 107 ASN A O 1
ATOM 869 N N . THR A 1 108 ? 32.318 14.193 -17.522 1.00 48.38 108 THR A N 1
ATOM 870 C CA . THR A 1 108 ? 33.594 14.044 -16.798 1.00 48.38 108 THR A CA 1
ATOM 871 C C . THR A 1 108 ? 34.455 13.029 -17.532 1.00 48.38 108 THR A C 1
ATOM 873 O O . THR A 1 108 ? 35.679 13.258 -17.628 1.00 48.38 108 THR A O 1
#

Foldseek 3Di:
DDPVVVVVVVVVVVVVVVVVVVVVVVVLVPQLPPDPDPVLVCVLCVQVVVLVVCCVVDVDDPVRSVVSVVVSVVVNVVVVVVVVVVSVVRSVVRVVVVVVVVVVVVVD

Secondary structure (DSSP, 8-state):
--HHHHHHHHHHHHHHHHHHHHHHHHHHHHTT-----HHHHHHHHHHHHHHHHHHHHS---HHHHHHHHHHHHHHHHHHHHHHHHHHHHHHHHHHHHHHHHHHHHH--

pLDDT: mean 80.67, std 9.51, range [48.38, 93.44]